Protein AF-A0A6B3HID8-F1 (afdb_monomer)

Solvent-accessible surface area (backbone atoms only — not comparable to full-atom value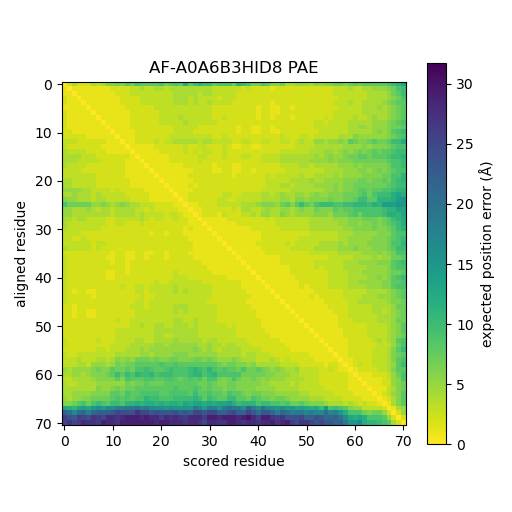s): 4210 Å² total; per-residue (Å²): 111,68,68,60,54,52,51,50,57,48,56,70,69,55,67,65,64,61,58,52,52,36,49,74,73,66,48,50,72,7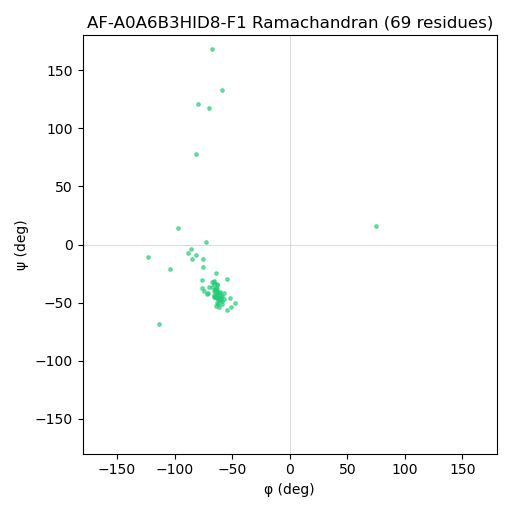0,51,43,42,64,68,45,51,52,60,74,34,43,70,58,50,53,54,47,53,52,54,49,49,54,52,61,72,68,50,61,60,63,59,41,73,75,51,56,81,81,111

Secondary structure (DSSP, 8-state):
-HHHHHHHHHHHTS-THHHHHHHHTT--HHHHIIIIIHHHHHHHHHHHHHHHHHHHHH--HHHHHHHTT--

Foldseek 3Di:
DVLVVLLVVLVVPQDPVLVVVCVVVVNDPVRCCVPGVCVSCVVSVVVVCVVVVV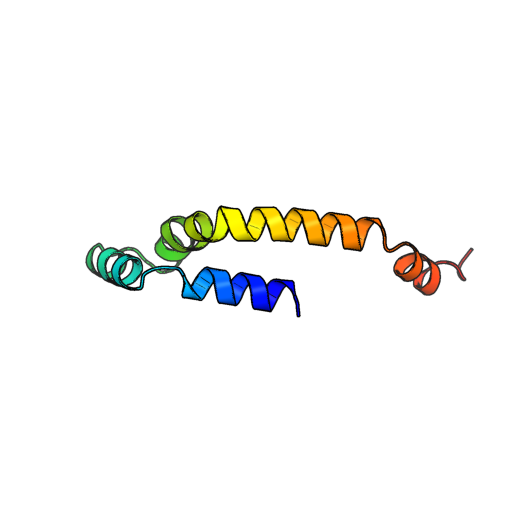VVVPPPPVCCVVCVVVD

Nearest PDB structures (foldseek):
  7cad-assembly1_A  TM=9.079E-01  e=2.508E-02  Mycolicibacterium smegmatis MC2 155
  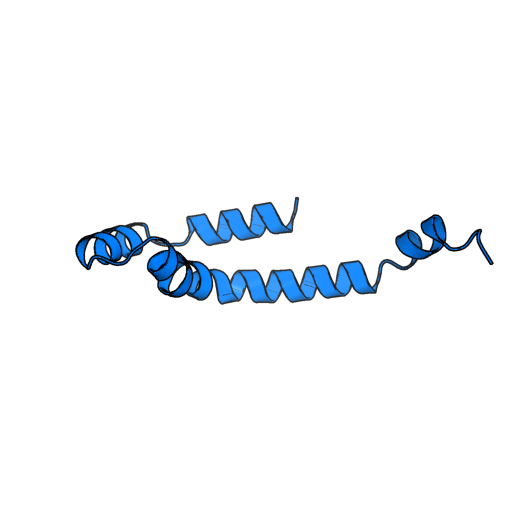8w9m-assembly1_B  TM=7.480E-01  e=2.668E+00  Nostoc sp. PCC 7120 = FACHB-418

Radius of gyration: 18.37 Å; Cα contacts (8 Å, |Δi|>4): 26; chains: 1; bounding box: 37×20×53 Å

Structure (mmCIF, N/CA/C/O backbone):
data_AF-A0A6B3HID8-F1
#
_entry.id   AF-A0A6B3HID8-F1
#
loop_
_atom_site.group_PDB
_atom_site.id
_atom_site.type_symbol
_atom_site.label_atom_id
_atom_site.label_alt_id
_atom_site.label_comp_id
_atom_site.label_asym_id
_atom_site.label_entity_id
_atom_site.label_seq_id
_atom_site.pdbx_PDB_ins_code
_atom_site.Cartn_x
_atom_site.Cartn_y
_atom_site.Cartn_z
_atom_site.occupancy
_atom_site.B_iso_or_equiv
_atom_site.auth_seq_id
_atom_site.auth_comp_id
_atom_site.auth_asym_id
_atom_site.auth_atom_id
_atom_site.pdbx_PDB_model_num
ATOM 1 N N . PRO A 1 1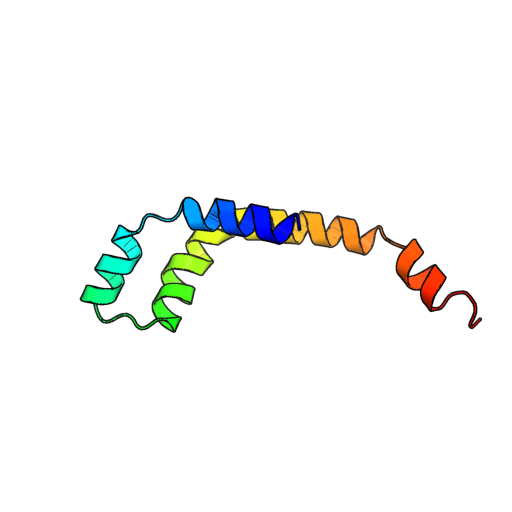 ? 12.135 -7.551 -2.398 1.00 89.56 1 PRO A N 1
ATOM 2 C CA . PRO A 1 1 ? 12.353 -7.312 -0.944 1.00 89.56 1 PRO A CA 1
ATOM 3 C C . PRO A 1 1 ? 11.862 -5.930 -0.474 1.00 89.56 1 PRO A C 1
ATOM 5 O O . PRO A 1 1 ? 11.157 -5.871 0.524 1.00 89.56 1 PRO A O 1
ATOM 8 N N . PHE A 1 2 ? 12.179 -4.842 -1.194 1.00 94.12 2 PHE A N 1
ATOM 9 C CA . PHE A 1 2 ? 11.797 -3.467 -0.819 1.00 94.12 2 PHE A CA 1
ATOM 10 C C . PHE A 1 2 ? 10.299 -3.296 -0.513 1.00 94.12 2 PHE A C 1
ATOM 12 O O . PHE A 1 2 ? 9.945 -2.887 0.588 1.00 94.12 2 PHE A O 1
ATOM 19 N N . ALA A 1 3 ? 9.420 -3.696 -1.439 1.00 95.56 3 ALA A N 1
ATOM 20 C CA . ALA A 1 3 ? 7.971 -3.577 -1.257 1.00 95.56 3 ALA A CA 1
ATOM 21 C C . ALA A 1 3 ? 7.462 -4.300 -0.000 1.00 95.56 3 ALA A C 1
ATOM 23 O O . ALA A 1 3 ? 6.658 -3.752 0.746 1.00 95.56 3 ALA A O 1
ATOM 24 N N . PHE A 1 4 ? 7.980 -5.501 0.268 1.00 96.38 4 PHE A N 1
ATOM 25 C CA . PHE A 1 4 ? 7.627 -6.275 1.456 1.00 96.38 4 PHE A CA 1
ATOM 26 C C . PHE A 1 4 ? 8.041 -5.561 2.749 1.00 96.38 4 PHE A C 1
ATOM 28 O O . PHE A 1 4 ? 7.232 -5.449 3.663 1.00 96.38 4 PHE A O 1
ATOM 35 N N . LEU A 1 5 ? 9.266 -5.029 2.813 1.00 96.88 5 LEU A N 1
ATOM 36 C CA . LEU A 1 5 ? 9.756 -4.295 3.985 1.00 96.88 5 LEU A CA 1
ATOM 37 C C . LEU A 1 5 ? 8.927 -3.034 4.255 1.00 96.88 5 LEU A C 1
ATOM 39 O O . LEU A 1 5 ? 8.539 -2.786 5.392 1.00 96.88 5 LEU A O 1
ATOM 43 N N . MET A 1 6 ? 8.605 -2.277 3.206 1.00 96.62 6 MET A N 1
ATOM 44 C CA . MET A 1 6 ? 7.779 -1.073 3.314 1.00 96.62 6 MET A CA 1
ATOM 45 C C . MET A 1 6 ? 6.351 -1.395 3.768 1.00 96.62 6 MET A C 1
ATOM 47 O O . MET A 1 6 ? 5.822 -0.724 4.651 1.00 96.62 6 MET A O 1
ATOM 51 N N . LEU A 1 7 ? 5.736 -2.441 3.206 1.00 96.25 7 LEU A N 1
ATOM 52 C CA . LEU A 1 7 ? 4.411 -2.903 3.627 1.00 96.25 7 LEU A C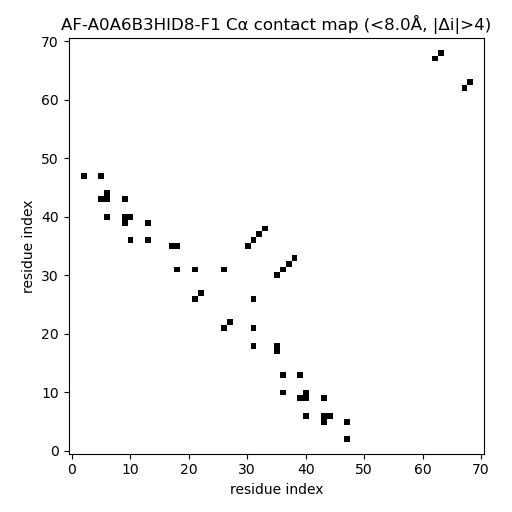A 1
ATOM 53 C C . LEU A 1 7 ? 4.415 -3.383 5.079 1.00 96.25 7 LEU A C 1
ATOM 55 O O . LEU A 1 7 ? 3.510 -3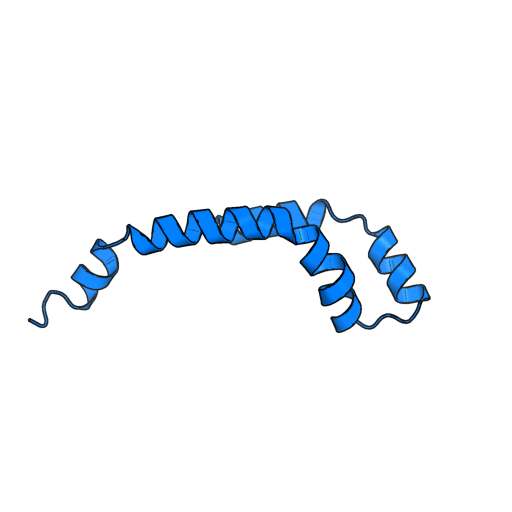.032 5.828 1.00 96.25 7 LEU A O 1
ATOM 59 N N . MET A 1 8 ? 5.437 -4.133 5.497 1.00 97.06 8 MET A N 1
ATOM 60 C CA . MET A 1 8 ? 5.587 -4.585 6.883 1.00 97.06 8 MET A CA 1
ATOM 61 C C . MET A 1 8 ? 5.731 -3.410 7.851 1.00 97.06 8 MET A C 1
ATOM 63 O O . MET A 1 8 ? 5.035 -3.374 8.863 1.00 97.06 8 MET A O 1
ATOM 67 N N . ALA A 1 9 ? 6.568 -2.424 7.522 1.00 95.94 9 ALA A N 1
ATOM 68 C CA . AL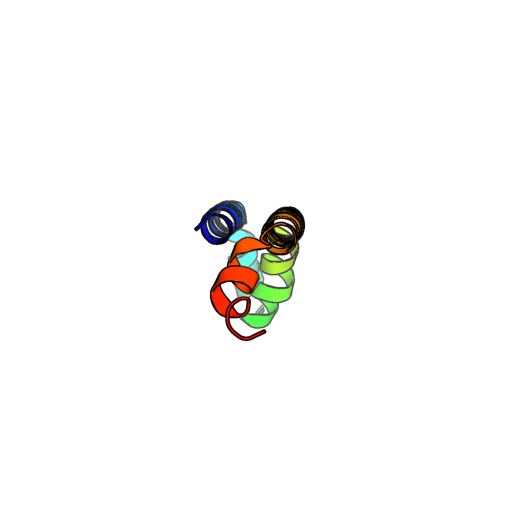A A 1 9 ? 6.695 -1.205 8.315 1.00 95.94 9 ALA A CA 1
ATOM 69 C C . ALA A 1 9 ? 5.361 -0.439 8.388 1.00 95.94 9 ALA A C 1
ATOM 71 O O . ALA A 1 9 ? 4.965 0.028 9.453 1.00 95.94 9 ALA A O 1
ATOM 72 N N . GLY A 1 10 ? 4.624 -0.356 7.276 1.00 95.81 10 GLY A N 1
ATOM 73 C CA . GLY A 1 10 ? 3.285 0.232 7.247 1.00 95.81 10 GLY A CA 1
ATOM 74 C C . GLY A 1 10 ? 2.292 -0.512 8.143 1.00 95.81 10 GLY A C 1
ATOM 75 O O . GLY A 1 10 ? 1.574 0.115 8.914 1.00 95.81 10 GLY A O 1
ATOM 76 N N . LEU A 1 11 ? 2.282 -1.846 8.088 1.00 96.62 11 LEU A N 1
ATOM 77 C CA . LEU A 1 11 ? 1.398 -2.693 8.892 1.00 96.62 11 LEU A CA 1
ATOM 78 C C . LEU A 1 11 ? 1.689 -2.579 10.391 1.00 96.62 11 LEU A C 1
ATOM 80 O O . LEU A 1 11 ? 0.754 -2.538 11.185 1.00 96.62 11 LEU A O 1
ATOM 84 N N . GLN A 1 12 ? 2.964 -2.493 10.777 1.00 96.44 12 GLN A N 1
ATOM 85 C CA . GLN A 1 12 ? 3.377 -2.322 12.174 1.00 96.44 12 GLN A CA 1
ATOM 86 C C . GLN A 1 12 ? 2.905 -0.995 12.784 1.00 96.44 12 GLN A C 1
ATOM 88 O O . GLN A 1 12 ? 2.740 -0.919 13.997 1.00 96.44 12 GLN A O 1
ATOM 93 N N . ASN A 1 13 ? 2.657 0.028 11.961 1.00 94.75 13 ASN A N 1
ATOM 94 C CA . ASN A 1 13 ? 2.148 1.323 12.413 1.00 94.75 13 ASN A CA 1
ATOM 95 C C . ASN A 1 13 ? 0.626 1.348 12.634 1.00 94.75 13 ASN A C 1
ATOM 97 O O . ASN A 1 13 ? 0.115 2.336 13.155 1.00 94.75 13 ASN A O 1
ATOM 101 N N . ILE A 1 14 ? -0.116 0.309 12.232 1.00 96.38 14 ILE A N 1
ATOM 102 C CA . ILE A 1 14 ? -1.571 0.274 12.420 1.00 96.38 14 ILE A CA 1
ATOM 103 C C . ILE A 1 14 ? -1.877 -0.120 13.876 1.00 96.38 14 ILE A C 1
ATOM 105 O O . ILE A 1 14 ? -1.501 -1.224 14.284 1.00 96.38 14 ILE A O 1
ATOM 109 N N . PRO A 1 15 ? -2.582 0.721 14.660 1.00 96.94 15 PRO A N 1
ATOM 110 C CA . PRO A 1 15 ? -2.950 0.385 16.033 1.00 96.94 15 PRO A CA 1
ATOM 111 C C . PRO A 1 15 ? -3.795 -0.894 16.096 1.00 96.94 15 PRO A C 1
ATOM 113 O O . PRO A 1 15 ? -4.765 -1.048 15.350 1.00 96.94 15 PRO A O 1
ATOM 116 N N . ARG A 1 16 ? -3.443 -1.816 17.002 1.00 95.56 16 ARG A N 1
ATOM 117 C CA . ARG A 1 16 ? -4.151 -3.103 17.161 1.00 95.56 16 ARG A CA 1
ATOM 118 C C . ARG A 1 16 ? -5.591 -2.934 17.649 1.00 95.56 16 ARG A C 1
ATOM 120 O O . ARG A 1 16 ? -6.463 -3.675 17.206 1.00 95.56 16 ARG A O 1
ATOM 127 N N . GLU A 1 17 ? -5.837 -1.913 18.465 1.00 97.06 17 GLU A N 1
ATOM 128 C CA . GLU A 1 17 ? -7.156 -1.554 19.003 1.00 97.06 17 GLU A CA 1
ATOM 129 C C . GLU A 1 17 ? -8.227 -1.353 17.918 1.00 97.06 17 GLU A C 1
ATOM 131 O O . GLU A 1 17 ? -9.391 -1.670 18.141 1.00 97.06 17 GLU A O 1
ATOM 136 N N . LEU A 1 18 ? -7.846 -0.914 16.708 1.00 96.44 18 LEU A N 1
ATOM 137 C CA . LEU A 1 18 ? -8.780 -0.775 15.585 1.00 96.44 18 LEU A CA 1
ATOM 138 C C . LEU A 1 18 ? -9.344 -2.129 15.137 1.00 96.44 18 LEU A C 1
ATOM 140 O O . LEU A 1 18 ? -10.518 -2.226 14.787 1.00 96.44 18 LEU A O 1
ATOM 144 N N . TYR A 1 19 ? -8.514 -3.174 15.140 1.00 96.62 19 TYR A N 1
ATOM 145 C CA . TYR A 1 19 ? -8.939 -4.527 14.778 1.00 96.62 19 TYR A CA 1
ATOM 146 C C . TYR A 1 19 ? -9.742 -5.179 15.902 1.00 96.62 19 TYR A C 1
ATOM 148 O O . TYR A 1 19 ? -10.723 -5.867 15.625 1.00 96.62 19 TYR A O 1
ATOM 156 N N . GLU A 1 20 ? -9.364 -4.931 17.157 1.00 96.12 20 GLU A N 1
ATOM 157 C CA . GLU A 1 20 ? -10.098 -5.407 18.333 1.00 96.12 20 GLU A CA 1
ATOM 158 C C . GLU A 1 20 ? -11.508 -4.806 18.370 1.00 96.12 20 GLU A C 1
ATOM 160 O O . GLU A 1 20 ? -12.486 -5.554 18.388 1.00 96.12 20 GLU A O 1
ATOM 165 N N . ALA A 1 21 ? -11.631 -3.480 18.247 1.00 96.44 21 ALA A N 1
ATOM 166 C CA . ALA A 1 21 ? -12.919 -2.794 18.155 1.00 96.44 21 ALA A CA 1
ATOM 167 C C . ALA A 1 21 ? -13.763 -3.319 16.984 1.00 96.44 21 ALA A C 1
ATOM 169 O O . ALA A 1 21 ? -14.918 -3.693 17.164 1.00 96.44 21 ALA A O 1
ATOM 170 N N . ALA A 1 22 ? -13.166 -3.458 15.797 1.00 96.19 22 ALA A N 1
ATOM 171 C CA . ALA A 1 22 ? -13.876 -3.984 14.637 1.00 96.19 22 ALA A CA 1
ATOM 172 C C . ALA A 1 22 ? -14.347 -5.436 14.827 1.00 96.19 22 ALA A C 1
ATOM 174 O O . ALA A 1 22 ? -15.401 -5.805 14.314 1.00 96.19 22 ALA A O 1
ATOM 175 N N . SER A 1 23 ? -13.595 -6.266 15.556 1.00 95.06 23 SER A N 1
ATOM 176 C CA . SER A 1 23 ? -14.017 -7.632 15.880 1.00 95.06 23 SER A CA 1
ATOM 177 C C . SER A 1 23 ? -15.177 -7.674 16.879 1.00 95.06 23 SER A C 1
ATOM 179 O O . SER A 1 23 ? -16.082 -8.488 16.704 1.00 95.06 23 SER A O 1
ATOM 181 N N . ILE A 1 24 ? -15.199 -6.763 17.860 1.00 96.38 24 ILE A N 1
ATOM 182 C CA . ILE A 1 24 ? -16.321 -6.582 18.795 1.00 96.38 24 ILE A CA 1
ATOM 183 C C . ILE A 1 24 ? -17.574 -6.121 18.036 1.00 96.38 24 ILE A C 1
ATOM 185 O O . ILE A 1 24 ? -18.660 -6.645 18.272 1.00 96.38 24 ILE A O 1
ATOM 189 N N . ASP A 1 25 ? -17.409 -5.232 17.053 1.00 95.94 25 ASP A N 1
ATOM 190 C CA . ASP A 1 25 ? -18.481 -4.756 16.168 1.00 95.94 25 ASP A CA 1
ATOM 191 C C . ASP A 1 25 ? -18.943 -5.806 15.131 1.00 95.94 25 ASP A C 1
ATOM 193 O O . ASP A 1 25 ? -19.793 -5.528 14.281 1.00 95.94 25 ASP A O 1
ATOM 197 N N . GLY A 1 26 ? -18.380 -7.020 15.153 1.00 95.31 26 GLY A N 1
ATOM 198 C CA . GLY A 1 26 ? -18.746 -8.109 14.244 1.00 95.31 26 GLY A CA 1
ATOM 199 C C . GLY A 1 26 ? -18.213 -7.958 12.814 1.00 95.31 26 GLY A C 1
ATOM 200 O O . GLY A 1 26 ? -18.680 -8.648 11.904 1.00 95.31 26 GLY A O 1
ATOM 201 N N . ALA A 1 27 ? -17.233 -7.081 12.573 1.00 96.25 27 ALA A N 1
ATOM 202 C CA . ALA A 1 27 ? -16.615 -6.934 11.261 1.00 96.25 27 ALA A CA 1
ATOM 203 C C . ALA A 1 27 ? -15.751 -8.160 10.924 1.00 96.25 27 ALA A C 1
ATOM 205 O O . ALA A 1 27 ? -14.728 -8.420 11.561 1.00 96.25 27 ALA A O 1
ATOM 206 N N . GLY A 1 28 ? -16.125 -8.883 9.866 1.00 96.00 28 GLY A N 1
ATOM 207 C CA . GLY A 1 28 ? -15.341 -10.007 9.350 1.00 96.00 28 GLY A CA 1
ATOM 208 C C . GLY A 1 28 ? -13.999 -9.585 8.734 1.00 96.00 28 GLY A C 1
ATOM 209 O O . GLY A 1 28 ? -13.770 -8.415 8.424 1.00 96.00 28 GLY A O 1
ATOM 210 N N . ILE A 1 29 ? -13.126 -10.562 8.472 1.00 95.38 29 ILE A N 1
ATOM 211 C CA . ILE A 1 29 ? -11.751 -10.352 7.970 1.00 95.38 29 ILE A CA 1
ATOM 212 C C . ILE A 1 29 ? -11.715 -9.452 6.723 1.00 95.38 29 ILE A C 1
ATOM 214 O O . ILE A 1 29 ? -10.944 -8.499 6.657 1.00 95.38 29 ILE A O 1
ATOM 218 N N . TRP A 1 30 ? -12.592 -9.694 5.746 1.00 97.12 30 TRP A N 1
ATOM 219 C CA . TRP A 1 30 ? -12.661 -8.882 4.525 1.00 97.12 30 TRP A CA 1
ATOM 220 C C . TRP A 1 30 ? -13.038 -7.421 4.785 1.00 97.12 30 TRP A C 1
ATOM 222 O O . TRP A 1 30 ? -12.540 -6.516 4.111 1.00 97.12 30 TRP A O 1
ATOM 232 N N . GLN A 1 31 ? -13.902 -7.179 5.770 1.00 97.06 31 GLN A N 1
ATOM 233 C CA . GLN A 1 31 ? -14.300 -5.835 6.165 1.00 97.06 31 GLN A CA 1
ATOM 234 C C . GLN A 1 31 ? -13.151 -5.120 6.874 1.00 97.06 31 GLN A C 1
ATOM 236 O O . GLN A 1 31 ? -12.888 -3.962 6.556 1.00 97.06 31 GLN A O 1
ATOM 241 N N . GLN A 1 32 ? -12.424 -5.814 7.750 1.00 97.44 32 GLN A N 1
ATOM 242 C CA . GLN A 1 32 ? -11.230 -5.280 8.408 1.00 97.44 32 GLN A CA 1
ATOM 243 C C . GLN A 1 32 ? -10.137 -4.933 7.387 1.00 97.44 32 GLN A C 1
ATOM 245 O O . GLN A 1 32 ? -9.629 -3.813 7.392 1.00 97.44 32 GLN A O 1
ATOM 250 N N . ILE A 1 33 ? -9.851 -5.820 6.427 1.00 96.81 33 ILE A N 1
ATOM 251 C CA . ILE A 1 33 ? -8.875 -5.548 5.360 1.00 96.81 33 ILE A CA 1
ATOM 252 C C . ILE A 1 33 ? -9.284 -4.311 4.555 1.00 96.81 33 ILE A C 1
ATOM 254 O O . ILE A 1 33 ? -8.474 -3.414 4.331 1.00 96.81 33 ILE A O 1
ATOM 258 N N . ARG A 1 34 ? -10.544 -4.232 4.114 1.00 97.19 34 ARG A N 1
ATOM 259 C CA . ARG A 1 34 ? -10.991 -3.157 3.218 1.00 97.19 34 ARG A CA 1
ATOM 260 C C . ARG A 1 34 ? -11.205 -1.817 3.918 1.00 97.19 34 ARG A C 1
ATOM 262 O O . ARG A 1 34 ? -11.061 -0.786 3.265 1.00 97.19 34 ARG A O 1
ATOM 269 N N . ARG A 1 35 ? -11.583 -1.816 5.199 1.00 96.94 35 ARG A N 1
ATOM 270 C CA . ARG A 1 35 ? -11.937 -0.596 5.946 1.00 96.94 35 ARG A CA 1
ATOM 271 C C . ARG A 1 35 ? -10.857 -0.116 6.912 1.00 96.94 35 ARG A C 1
ATOM 273 O O . ARG A 1 35 ? -10.867 1.062 7.239 1.00 96.94 35 ARG A O 1
ATOM 280 N N . ILE A 1 36 ? -9.936 -0.983 7.328 1.00 97.00 36 ILE A N 1
ATOM 281 C CA . ILE A 1 36 ? -8.838 -0.640 8.241 1.00 97.00 36 ILE A CA 1
ATOM 282 C C . ILE A 1 36 ? -7.520 -0.753 7.482 1.00 97.00 36 ILE A C 1
ATOM 284 O O . ILE A 1 36 ? -6.912 0.259 7.149 1.00 97.00 36 ILE A O 1
ATOM 288 N N . THR A 1 37 ? -7.117 -1.968 7.108 1.00 97.12 37 THR A N 1
ATOM 289 C CA . THR A 1 37 ? -5.770 -2.225 6.580 1.00 97.12 37 THR A CA 1
ATOM 290 C C . THR A 1 37 ? -5.478 -1.463 5.287 1.00 97.12 37 THR A C 1
ATOM 292 O O . THR A 1 37 ? -4.491 -0.735 5.210 1.00 97.12 37 THR A O 1
ATOM 295 N N . LEU A 1 38 ? -6.329 -1.597 4.264 1.00 96.50 38 LEU A N 1
ATOM 296 C CA . LEU A 1 38 ? -6.119 -0.949 2.968 1.00 96.50 38 LEU A CA 1
ATOM 297 C C . LEU A 1 38 ? -6.122 0.585 3.083 1.00 96.50 38 LEU A C 1
ATOM 299 O O . LEU A 1 38 ? -5.188 1.190 2.554 1.00 96.50 38 LEU A O 1
ATOM 303 N N . PRO A 1 39 ? -7.088 1.233 3.772 1.00 97.12 39 PRO A N 1
ATOM 304 C CA . PRO A 1 39 ? -7.059 2.672 4.012 1.00 97.12 39 PRO A CA 1
ATOM 305 C C . PRO A 1 39 ? -5.824 3.150 4.775 1.00 97.12 39 PRO A C 1
ATOM 307 O O . PRO A 1 39 ? -5.210 4.125 4.347 1.00 97.12 39 PRO A O 1
ATOM 310 N N . SER A 1 40 ? -5.425 2.450 5.840 1.00 97.12 40 SER A N 1
ATOM 311 C CA . SER A 1 40 ? -4.244 2.802 6.637 1.00 97.12 40 SER A CA 1
ATOM 312 C C . SER A 1 40 ? -2.937 2.666 5.851 1.00 97.12 40 SER A C 1
ATOM 314 O O . SER A 1 40 ? -2.014 3.449 6.056 1.00 97.12 40 SER A O 1
ATOM 316 N N . LEU A 1 41 ? -2.860 1.724 4.905 1.00 97.81 41 LEU A N 1
ATOM 317 C CA . LEU A 1 41 ? -1.692 1.544 4.038 1.00 97.81 41 LEU A CA 1
ATOM 318 C C . LEU A 1 41 ? -1.690 2.438 2.789 1.00 97.81 41 LEU A C 1
ATOM 320 O O . LEU A 1 41 ? -0.704 2.418 2.055 1.00 97.81 41 LEU A O 1
ATOM 324 N N . ARG A 1 42 ? -2.736 3.235 2.518 1.00 97.19 42 ARG A N 1
ATOM 325 C CA . ARG A 1 42 ? -2.803 4.114 1.327 1.00 97.19 42 ARG A CA 1
ATOM 326 C C . ARG A 1 42 ? -1.539 4.950 1.088 1.00 97.19 42 ARG A C 1
ATOM 328 O O . ARG A 1 42 ? -1.052 4.890 -0.040 1.00 97.19 42 ARG A O 1
ATOM 335 N N . PRO A 1 43 ? -0.981 5.688 2.069 1.00 95.81 43 PRO A N 1
ATOM 336 C CA . PRO A 1 43 ? 0.215 6.497 1.826 1.00 95.81 43 PRO A CA 1
ATOM 337 C C . PRO A 1 43 ? 1.433 5.640 1.453 1.00 95.81 43 PRO A C 1
ATOM 339 O O . PRO A 1 43 ? 2.156 5.967 0.515 1.00 95.81 43 PRO A O 1
ATOM 342 N N . VAL A 1 44 ? 1.624 4.496 2.119 1.00 96.88 44 VAL A N 1
ATOM 343 C CA . VAL A 1 44 ? 2.716 3.556 1.812 1.00 96.88 44 VAL A CA 1
ATOM 344 C C . VAL A 1 44 ? 2.542 2.965 0.412 1.00 96.88 44 VAL A C 1
ATOM 346 O O . VAL A 1 44 ? 3.486 2.936 -0.376 1.00 96.88 44 VAL A O 1
ATOM 349 N N . ASN A 1 45 ? 1.322 2.551 0.068 1.00 97.06 45 ASN A N 1
ATOM 350 C CA . ASN A 1 45 ? 1.002 1.982 -1.237 1.00 97.06 45 ASN A CA 1
ATOM 351 C C . ASN A 1 45 ? 1.188 2.989 -2.375 1.00 97.06 45 ASN A C 1
ATOM 353 O O . ASN A 1 45 ? 1.663 2.603 -3.436 1.00 97.06 45 ASN A O 1
ATOM 357 N N . GLN A 1 46 ? 0.857 4.267 -2.173 1.00 97.62 46 GLN A N 1
ATOM 358 C CA . GLN A 1 46 ? 1.069 5.310 -3.184 1.00 97.62 46 GLN A CA 1
ATOM 359 C C . GLN A 1 46 ? 2.550 5.455 -3.542 1.00 97.62 46 GLN A C 1
ATOM 361 O O . GLN A 1 46 ? 2.902 5.441 -4.722 1.00 97.62 46 GLN A O 1
ATOM 366 N N . VAL A 1 47 ? 3.417 5.530 -2.530 1.00 97.25 47 VAL A N 1
ATOM 367 C CA . VAL A 1 47 ? 4.869 5.614 -2.736 1.00 97.25 47 VAL A CA 1
ATOM 368 C C . VAL A 1 47 ? 5.392 4.345 -3.404 1.00 97.25 47 VAL A C 1
ATOM 370 O O . VAL A 1 47 ? 6.149 4.426 -4.369 1.00 97.25 47 VAL A O 1
ATOM 373 N N . LEU A 1 48 ? 4.960 3.170 -2.937 1.00 97.31 48 LEU A N 1
ATOM 374 C CA . LEU A 1 48 ? 5.378 1.895 -3.515 1.00 97.31 48 LEU A CA 1
ATOM 375 C C . LEU A 1 48 ? 4.995 1.762 -4.983 1.00 97.31 48 LEU A C 1
ATOM 377 O O . LEU A 1 48 ? 5.845 1.398 -5.789 1.00 97.31 48 LEU A O 1
ATOM 381 N N . VAL A 1 49 ? 3.747 2.072 -5.335 1.00 97.56 49 VAL A N 1
ATOM 382 C CA . VAL A 1 49 ? 3.279 1.999 -6.722 1.00 97.56 49 VAL A CA 1
ATOM 383 C C . VAL A 1 49 ? 4.099 2.930 -7.605 1.00 97.56 49 VAL A C 1
ATOM 385 O O . VAL A 1 49 ? 4.550 2.498 -8.659 1.00 97.56 49 VAL A O 1
ATOM 388 N N . LEU A 1 50 ? 4.354 4.165 -7.168 1.00 97.81 50 LEU A N 1
ATOM 389 C CA . LEU A 1 50 ? 5.135 5.122 -7.948 1.00 97.81 50 LEU A CA 1
ATOM 390 C C . LEU A 1 50 ? 6.579 4.647 -8.165 1.00 97.81 50 LEU A C 1
ATOM 392 O O . LEU A 1 50 ? 7.057 4.618 -9.296 1.00 97.81 50 LEU A O 1
ATOM 396 N N . VAL A 1 51 ? 7.268 4.253 -7.092 1.00 97.69 51 VAL A N 1
ATOM 397 C CA . VAL A 1 51 ? 8.677 3.838 -7.156 1.00 97.69 51 VAL A CA 1
ATOM 398 C C . VAL A 1 51 ? 8.836 2.559 -7.974 1.00 97.69 51 VAL A C 1
ATOM 400 O O . VAL A 1 51 ? 9.718 2.485 -8.826 1.00 97.69 51 VAL A O 1
ATOM 403 N N . LEU A 1 52 ? 7.978 1.561 -7.746 1.00 97.06 52 LEU A N 1
ATOM 404 C CA . LEU A 1 52 ? 8.025 0.307 -8.497 1.00 97.06 52 LEU A CA 1
ATOM 405 C C . LEU A 1 52 ? 7.677 0.528 -9.965 1.00 97.06 52 LEU A C 1
ATOM 407 O O . LEU A 1 52 ? 8.344 -0.038 -10.823 1.00 97.06 52 LEU A O 1
ATOM 411 N N . PHE A 1 53 ? 6.689 1.377 -10.257 1.00 97.31 53 PHE A N 1
ATOM 412 C CA . PHE A 1 53 ? 6.355 1.731 -11.630 1.00 97.31 53 PHE A CA 1
ATOM 413 C C . PHE A 1 53 ? 7.556 2.349 -12.343 1.00 97.31 53 PHE A C 1
ATOM 415 O O . PHE A 1 53 ? 7.933 1.864 -13.402 1.00 97.31 53 PHE A O 1
ATOM 422 N N . LEU A 1 54 ? 8.194 3.364 -11.753 1.00 97.62 54 LEU A N 1
ATOM 423 C CA . LEU A 1 54 ? 9.364 4.011 -12.351 1.00 97.62 54 LEU A CA 1
ATOM 424 C C . LEU A 1 54 ? 10.527 3.034 -12.544 1.00 97.62 54 LEU A C 1
ATOM 426 O O . LEU A 1 54 ? 11.167 3.053 -13.593 1.00 97.62 54 LEU A O 1
ATOM 430 N N . TRP A 1 55 ? 10.778 2.163 -11.564 1.00 96.62 55 TRP A N 1
ATOM 431 C CA . TRP A 1 55 ? 11.838 1.163 -11.659 1.00 96.62 55 TRP A CA 1
ATOM 432 C C . TRP A 1 55 ? 11.564 0.167 -12.789 1.00 96.62 55 TRP A C 1
ATOM 434 O O . TRP A 1 55 ? 12.400 0.002 -13.672 1.00 96.62 55 TRP A O 1
ATOM 444 N N . THR A 1 56 ? 10.382 -0.452 -12.814 1.00 94.50 56 THR A N 1
ATOM 445 C CA . THR A 1 56 ? 10.014 -1.409 -13.866 1.00 94.50 56 THR A CA 1
ATOM 446 C C . THR A 1 56 ? 9.951 -0.747 -15.239 1.00 94.50 56 THR A C 1
ATOM 448 O O . THR A 1 56 ? 10.381 -1.342 -16.220 1.00 94.50 56 THR A O 1
ATOM 451 N N . PHE A 1 57 ? 9.463 0.490 -15.323 1.00 95.81 57 PHE A N 1
ATOM 452 C CA . PHE A 1 57 ? 9.383 1.230 -16.580 1.00 95.81 57 PHE A CA 1
ATOM 453 C C . PHE A 1 57 ? 10.764 1.591 -17.142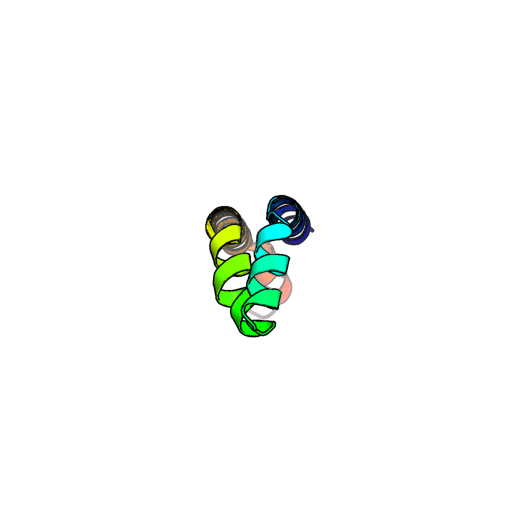 1.00 95.81 57 PHE A C 1
ATOM 455 O O . PHE A 1 57 ? 10.937 1.650 -18.355 1.00 95.81 57 PHE A O 1
ATOM 462 N N . ASN A 1 58 ? 11.753 1.828 -16.277 1.00 95.62 58 ASN A N 1
ATOM 463 C CA . ASN A 1 58 ? 13.119 2.137 -16.694 1.00 95.62 58 ASN A CA 1
ATOM 464 C C . ASN A 1 58 ? 13.972 0.884 -16.982 1.00 95.62 58 ASN A C 1
ATOM 466 O O . ASN A 1 58 ? 15.040 1.002 -17.582 1.00 95.62 58 ASN A O 1
ATOM 470 N N . ASP A 1 59 ? 13.517 -0.313 -16.600 1.00 95.19 59 ASP A N 1
ATOM 471 C CA . ASP A 1 59 ? 14.243 -1.567 -16.818 1.00 95.19 59 ASP A CA 1
ATOM 472 C C . ASP A 1 59 ? 14.060 -2.118 -18.243 1.00 95.19 59 ASP A C 1
ATOM 474 O O . ASP A 1 59 ? 13.317 -3.065 -18.501 1.00 95.19 59 ASP A O 1
ATOM 478 N N . PHE A 1 60 ? 14.787 -1.524 -19.188 1.00 90.94 60 PHE A N 1
ATOM 479 C CA . PHE A 1 60 ? 14.836 -1.991 -20.578 1.00 90.94 60 PHE A CA 1
ATOM 480 C C . PHE A 1 60 ? 15.682 -3.255 -20.771 1.00 90.94 60 PHE A C 1
ATOM 482 O O . PHE A 1 60 ? 15.532 -3.950 -21.778 1.00 90.94 60 PHE A O 1
ATOM 489 N N . ASN A 1 61 ? 16.576 -3.568 -19.832 1.00 93.00 61 ASN A N 1
ATOM 490 C CA . ASN A 1 61 ? 17.520 -4.668 -19.990 1.00 93.00 61 ASN A CA 1
ATOM 491 C C . ASN A 1 61 ? 16.819 -6.026 -19.883 1.00 93.00 61 ASN A C 1
ATOM 493 O O . ASN A 1 61 ? 17.070 -6.915 -20.693 1.00 93.00 61 ASN A O 1
ATOM 497 N N . THR A 1 62 ? 15.895 -6.176 -18.931 1.00 92.50 62 THR A N 1
ATOM 498 C CA . THR A 1 62 ? 15.136 -7.419 -18.737 1.00 92.50 62 THR A CA 1
ATOM 499 C C . THR A 1 62 ? 14.413 -7.893 -20.009 1.00 92.50 62 THR A C 1
ATOM 501 O O . THR A 1 62 ? 14.691 -9.011 -20.454 1.00 92.50 62 THR A O 1
ATOM 504 N N . PRO A 1 63 ? 13.535 -7.100 -20.660 1.00 91.12 63 PRO A N 1
ATOM 505 C CA . PRO A 1 63 ? 12.886 -7.539 -21.895 1.00 91.12 63 PRO A CA 1
ATOM 506 C C . PRO A 1 63 ? 13.880 -7.722 -23.051 1.00 91.12 63 PRO A C 1
ATOM 508 O O . PRO A 1 63 ? 13.709 -8.639 -23.852 1.00 91.12 63 PRO A O 1
ATOM 511 N N . TYR A 1 64 ? 14.940 -6.913 -23.131 1.00 92.31 64 TYR A N 1
ATOM 512 C CA . TYR A 1 64 ? 15.957 -7.047 -24.177 1.00 92.31 64 TYR A CA 1
ATOM 513 C C . TYR A 1 64 ? 16.748 -8.358 -24.068 1.00 92.31 64 TYR A C 1
ATOM 515 O O . TYR A 1 64 ? 16.957 -9.042 -25.064 1.00 92.31 64 TYR A O 1
ATOM 523 N N . VAL A 1 65 ? 17.153 -8.765 -22.866 1.00 93.38 65 VAL A N 1
ATOM 524 C CA . VAL A 1 65 ? 17.862 -10.039 -22.666 1.00 93.38 65 VAL A CA 1
ATOM 525 C C . VAL A 1 65 ? 16.946 -11.233 -22.939 1.00 93.38 65 VAL A C 1
ATOM 527 O O . VAL A 1 65 ? 17.403 -12.235 -23.490 1.00 93.38 65 VAL A O 1
ATOM 530 N N . LEU A 1 66 ? 15.663 -11.127 -22.582 1.00 93.56 66 LEU A N 1
ATOM 531 C CA . LEU A 1 66 ? 14.687 -12.201 -22.770 1.00 93.56 66 LEU A CA 1
ATOM 532 C C . LEU A 1 66 ? 14.248 -12.372 -24.232 1.00 93.56 66 LEU A C 1
ATOM 534 O O . LEU A 1 66 ? 14.104 -13.505 -24.683 1.00 93.56 66 LEU A O 1
ATOM 538 N N . PHE A 1 67 ? 14.046 -11.276 -24.968 1.00 91.88 67 PHE A N 1
ATOM 539 C CA . PHE A 1 67 ? 13.415 -11.297 -26.297 1.00 91.88 67 PHE A CA 1
ATOM 540 C C . PHE A 1 67 ? 14.271 -10.686 -27.420 1.00 91.88 67 PHE A C 1
ATOM 542 O O . PHE A 1 67 ? 13.947 -10.838 -28.596 1.00 91.88 67 PHE A O 1
ATOM 549 N N . GLY A 1 68 ? 15.375 -10.007 -27.103 1.00 79.62 68 GLY A N 1
ATOM 550 C CA . GLY A 1 68 ? 16.190 -9.261 -28.071 1.00 79.62 68 GLY A CA 1
ATOM 551 C C . GLY A 1 68 ? 17.065 -10.119 -28.989 1.00 79.62 68 GLY A C 1
ATOM 552 O O . GLY A 1 68 ? 17.563 -9.609 -29.983 1.00 79.62 68 GLY A O 1
ATOM 553 N N . LYS A 1 69 ? 17.238 -11.419 -28.701 1.00 65.88 69 LYS A N 1
ATOM 554 C CA . LYS A 1 69 ? 17.911 -12.379 -29.605 1.00 65.88 69 LYS A CA 1
ATOM 555 C C . LYS A 1 69 ? 16.972 -13.047 -30.618 1.00 65.88 69 LYS A C 1
ATOM 557 O O . LYS A 1 69 ? 17.446 -13.792 -31.467 1.00 65.88 69 LYS A O 1
ATOM 562 N N . SER A 1 70 ? 15.661 -12.833 -30.498 1.00 64.12 70 SER A N 1
ATOM 563 C CA . SER A 1 70 ? 14.630 -13.436 -31.361 1.00 64.12 70 SER A CA 1
ATOM 564 C C . SER A 1 70 ? 14.174 -12.530 -32.516 1.00 64.12 70 SER A C 1
ATOM 566 O O . SER A 1 70 ? 13.149 -12.817 -33.131 1.00 64.12 70 SER A O 1
ATOM 568 N N . ALA A 1 71 ? 14.923 -11.463 -32.811 1.00 56.38 71 ALA A N 1
ATOM 569 C CA . ALA A 1 71 ? 14.716 -10.582 -33.961 1.00 56.38 71 ALA A CA 1
ATOM 570 C C . ALA A 1 71 ? 15.891 -10.681 -34.941 1.00 56.38 71 ALA A C 1
ATOM 572 O O . ALA A 1 71 ? 17.044 -10.763 -34.456 1.00 56.38 71 ALA A O 1
#

Mean predicted aligned error: 4.38 Å

Sequence (71 aa):
PFAFLMLMAGLQNIPRELYEAASIDGAGIWQQIRRITLPSLRPVNQVLVLVLFLWTFNDFNTPYVLFGKSA

pLDDT: mean 94.25, std 7.27, range [56.38, 97.81]